Protein AF-A0A5E4TPI2-F1 (afdb_monomer_lite)

pLDDT: mean 81.34, std 15.89, range [33.06, 95.62]

Secondary structure (DSSP, 8-state):
-------HHHHHHHHHHHHHHHHHHHHHHT--B-TTSPBPPHHHHHHHHHHHHHHHHHHHHHHHHHHHHS---

Structure (mmCIF, N/CA/C/O backbone):
data_AF-A0A5E4TPI2-F1
#
_entry.id   AF-A0A5E4TPI2-F1
#
loop_
_atom_site.group_PDB
_atom_site.id
_atom_site.type_symbol
_atom_site.label_atom_id
_atom_site.label_alt_id
_atom_site.label_comp_id
_atom_site.label_asym_id
_atom_site.label_entity_id
_atom_site.label_seq_id
_atom_site.pdbx_PDB_ins_code
_atom_site.Cartn_x
_atom_site.Cartn_y
_atom_site.Cartn_z
_atom_site.occupancy
_atom_site.B_iso_or_equiv
_atom_site.auth_seq_id
_atom_site.auth_comp_id
_atom_site.auth_asym_id
_atom_site.auth_atom_id
_atom_site.pdbx_PDB_model_num
ATOM 1 N N . MET A 1 1 ? 27.311 -2.029 -34.613 1.00 33.06 1 MET A N 1
ATOM 2 C CA . MET A 1 1 ? 26.131 -1.323 -34.076 1.00 33.06 1 MET A CA 1
ATOM 3 C C . MET A 1 1 ? 25.762 -1.977 -32.760 1.00 33.06 1 MET A C 1
ATOM 5 O O . MET A 1 1 ? 25.175 -3.047 -32.761 1.00 33.06 1 MET A O 1
ATOM 9 N N . THR A 1 2 ? 26.205 -1.399 -31.650 1.00 36.69 2 THR A N 1
ATOM 10 C CA . THR A 1 2 ? 25.813 -1.811 -30.302 1.00 36.69 2 THR A CA 1
ATOM 11 C C . THR A 1 2 ? 24.597 -0.976 -29.914 1.00 36.69 2 THR A C 1
ATOM 13 O O . THR A 1 2 ? 24.689 0.242 -29.780 1.00 36.69 2 THR A O 1
ATOM 16 N N . SER A 1 3 ? 23.424 -1.604 -29.820 1.00 40.88 3 SER A N 1
ATOM 17 C CA . SER A 1 3 ? 22.225 -0.935 -29.321 1.00 40.88 3 SER A CA 1
ATOM 18 C C . SER A 1 3 ? 22.386 -0.707 -27.818 1.00 40.88 3 SER A C 1
ATOM 20 O O . SER A 1 3 ? 22.212 -1.630 -27.024 1.00 40.88 3 SER A O 1
ATOM 22 N N . TYR A 1 4 ? 22.738 0.514 -27.423 1.00 46.31 4 TYR A N 1
ATOM 23 C CA . TYR A 1 4 ? 22.592 0.958 -26.042 1.00 46.31 4 TYR A CA 1
ATOM 24 C C . TYR A 1 4 ? 21.096 1.092 -25.756 1.00 46.31 4 TYR A C 1
ATOM 26 O O . TYR A 1 4 ? 20.474 2.091 -26.111 1.00 46.31 4 TYR A O 1
ATOM 34 N N . PHE A 1 5 ? 20.499 0.059 -25.162 1.00 50.56 5 PHE A N 1
ATOM 35 C CA . PHE A 1 5 ? 19.173 0.185 -24.570 1.00 50.56 5 PHE A CA 1
ATOM 36 C C . PHE A 1 5 ? 19.291 1.130 -23.369 1.00 50.56 5 PHE A C 1
ATOM 38 O O . PHE A 1 5 ? 20.071 0.842 -22.457 1.00 50.56 5 PHE A O 1
ATOM 45 N N . PRO A 1 6 ? 18.560 2.257 -23.331 1.00 47.97 6 PRO A N 1
ATOM 46 C CA . PRO A 1 6 ? 18.571 3.117 -22.168 1.00 47.97 6 PRO A CA 1
ATOM 47 C C . PRO A 1 6 ? 17.760 2.402 -21.085 1.00 47.97 6 PRO A C 1
ATOM 49 O O . PRO A 1 6 ? 16.543 2.524 -21.020 1.00 47.97 6 PRO A O 1
ATOM 52 N N . ALA A 1 7 ? 18.425 1.619 -20.237 1.00 54.44 7 ALA A N 1
ATOM 53 C CA . ALA A 1 7 ? 17.812 1.075 -19.026 1.00 54.44 7 ALA A CA 1
ATOM 54 C C . ALA A 1 7 ? 17.509 2.186 -17.995 1.00 54.44 7 ALA A C 1
ATOM 56 O O . ALA A 1 7 ? 16.691 1.998 -17.101 1.00 54.44 7 ALA A O 1
ATOM 57 N N . GLY 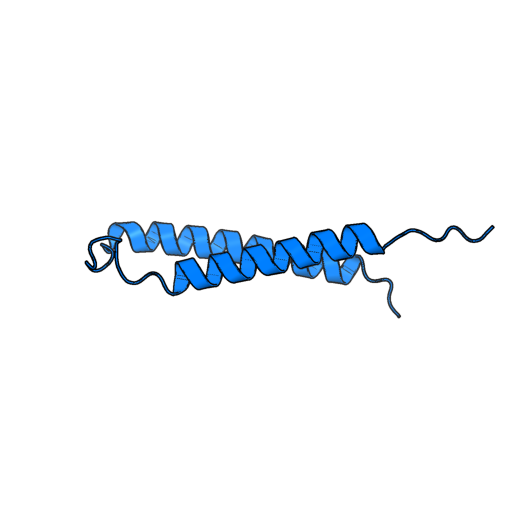A 1 8 ? 18.121 3.369 -18.153 1.00 58.28 8 GLY A N 1
ATOM 58 C CA . GLY A 1 8 ? 17.994 4.513 -17.244 1.00 58.28 8 GLY A CA 1
ATOM 59 C C . GLY A 1 8 ? 16.552 4.950 -16.940 1.00 58.28 8 GLY A C 1
ATOM 60 O O . GLY A 1 8 ? 16.192 4.978 -15.768 1.00 58.28 8 GLY A O 1
ATOM 61 N N . PRO A 1 9 ? 15.688 5.244 -17.931 1.00 61.97 9 PRO A N 1
ATOM 62 C CA . PRO A 1 9 ? 14.349 5.786 -17.672 1.00 61.97 9 PRO A CA 1
ATOM 63 C C . PRO A 1 9 ? 13.414 4.817 -16.932 1.00 61.97 9 PRO A C 1
ATOM 65 O O . PRO A 1 9 ? 12.638 5.243 -16.082 1.00 61.97 9 PRO A O 1
ATOM 68 N N . LEU A 1 10 ? 13.496 3.513 -17.227 1.00 64.50 10 LEU A N 1
ATOM 69 C CA . LEU A 1 10 ? 12.655 2.482 -16.600 1.00 64.50 10 LEU A CA 1
ATOM 70 C C . LEU A 1 10 ? 13.084 2.176 -15.160 1.00 64.50 10 LEU A C 1
ATOM 72 O O . LEU A 1 10 ? 12.235 1.951 -14.293 1.00 64.50 10 LEU A O 1
ATOM 76 N N . VAL A 1 11 ? 14.395 2.188 -14.906 1.00 71.88 11 VAL A N 1
ATOM 77 C CA . VAL A 1 11 ? 14.963 2.025 -13.564 1.00 71.88 11 VAL A CA 1
ATOM 78 C C . VAL A 1 11 ? 14.632 3.248 -12.707 1.00 71.88 11 VAL A C 1
ATOM 80 O O . VAL A 1 11 ? 14.135 3.072 -11.600 1.00 71.88 11 VAL A O 1
ATOM 83 N N . HIS A 1 12 ? 14.796 4.469 -13.233 1.00 75.69 12 HIS A N 1
ATOM 84 C CA . HIS A 1 12 ? 14.416 5.699 -12.528 1.00 75.69 12 HIS A CA 1
ATOM 85 C C . HIS A 1 12 ? 12.926 5.724 -12.167 1.00 75.69 12 HIS A C 1
ATOM 87 O O . HIS A 1 12 ? 12.596 5.874 -10.996 1.00 75.69 12 HIS A O 1
ATOM 93 N N . ALA A 1 13 ? 12.033 5.444 -13.122 1.00 78.50 13 ALA A N 1
ATOM 94 C CA . ALA A 1 13 ? 10.593 5.413 -12.857 1.00 78.50 13 ALA A CA 1
ATOM 95 C C . ALA A 1 13 ? 10.186 4.349 -11.817 1.00 78.50 13 ALA A C 1
ATOM 97 O O . ALA A 1 13 ? 9.262 4.563 -11.034 1.00 78.50 13 ALA A O 1
ATOM 98 N N . SER A 1 14 ? 10.867 3.197 -11.796 1.00 83.00 14 SER A N 1
ATOM 99 C CA . SER A 1 14 ? 10.595 2.146 -10.806 1.00 83.00 14 SER A CA 1
ATOM 100 C C . SER A 1 14 ? 11.110 2.530 -9.415 1.00 83.00 14 SER A C 1
ATOM 102 O O . SER A 1 14 ? 10.426 2.286 -8.428 1.00 83.00 14 SER A O 1
ATOM 104 N N . VAL A 1 15 ? 12.275 3.178 -9.320 1.00 86.62 15 VAL A N 1
ATOM 105 C CA . VAL A 1 15 ? 12.819 3.685 -8.048 1.00 86.62 15 VAL A CA 1
ATOM 106 C C . VAL A 1 15 ? 11.947 4.800 -7.471 1.00 86.62 15 VAL A C 1
ATOM 108 O O . VAL A 1 15 ? 11.639 4.761 -6.282 1.00 86.62 15 VAL A O 1
ATOM 111 N N . ASP A 1 16 ? 11.485 5.741 -8.297 1.00 89.12 16 ASP A N 1
ATOM 112 C CA . ASP A 1 16 ? 10.578 6.807 -7.855 1.00 89.12 16 ASP A CA 1
ATOM 113 C C . ASP A 1 16 ? 9.279 6.219 -7.289 1.00 89.12 16 ASP A C 1
ATOM 115 O O . ASP A 1 16 ? 8.820 6.608 -6.213 1.00 89.12 16 ASP A O 1
ATOM 119 N N . ARG A 1 17 ? 8.727 5.203 -7.964 1.00 89.56 17 ARG A N 1
ATOM 120 C CA . ARG A 1 17 ? 7.523 4.505 -7.506 1.00 89.56 17 ARG A CA 1
ATOM 121 C C . ARG A 1 17 ? 7.748 3.742 -6.201 1.00 89.56 17 ARG A C 1
ATOM 123 O O . ARG A 1 17 ? 6.884 3.790 -5.329 1.00 89.56 17 ARG A O 1
ATOM 130 N N . LEU A 1 18 ? 8.903 3.094 -6.030 1.00 92.38 18 LEU A N 1
ATOM 131 C CA . LEU A 1 18 ? 9.286 2.464 -4.761 1.00 92.38 18 LEU A CA 1
ATOM 132 C C . LEU A 1 18 ? 9.381 3.486 -3.624 1.00 92.38 18 LEU A C 1
ATOM 134 O O . LEU A 1 18 ? 8.908 3.206 -2.521 1.00 92.38 18 LEU A O 1
ATOM 138 N N . ASN A 1 19 ? 9.947 4.669 -3.885 1.00 91.81 19 ASN A N 1
ATOM 139 C CA . ASN A 1 19 ? 10.028 5.733 -2.889 1.00 91.81 19 ASN A CA 1
ATOM 140 C C . ASN A 1 19 ? 8.627 6.205 -2.473 1.00 91.81 19 ASN A C 1
ATOM 142 O O . ASN A 1 19 ? 8.306 6.210 -1.287 1.00 91.81 19 ASN A O 1
ATOM 146 N N . THR A 1 20 ? 7.755 6.499 -3.443 1.00 93.69 20 THR A N 1
ATOM 147 C CA . THR A 1 20 ? 6.368 6.909 -3.169 1.00 93.69 20 THR A CA 1
ATOM 148 C C . THR A 1 20 ? 5.586 5.847 -2.394 1.00 93.69 20 THR A C 1
ATOM 150 O O . THR A 1 20 ? 4.874 6.183 -1.448 1.00 93.69 20 THR A O 1
ATOM 153 N N . LEU A 1 21 ? 5.709 4.566 -2.757 1.00 93.75 21 LEU A N 1
ATOM 154 C CA . LEU A 1 21 ? 5.050 3.476 -2.029 1.00 93.75 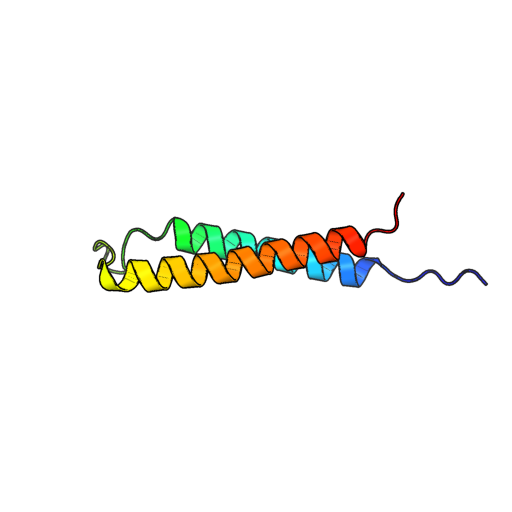21 LEU A CA 1
ATOM 155 C C . LEU A 1 21 ? 5.560 3.377 -0.590 1.00 93.75 21 LEU A C 1
ATOM 157 O O . LEU A 1 21 ? 4.762 3.257 0.336 1.00 93.75 21 LEU A O 1
ATOM 161 N N . SER A 1 22 ? 6.873 3.496 -0.391 1.00 93.31 22 SER A N 1
ATOM 162 C CA . SER A 1 22 ? 7.490 3.444 0.938 1.00 93.31 22 SER A CA 1
ATOM 163 C C . SER A 1 22 ? 7.006 4.584 1.837 1.00 93.31 22 SER A C 1
ATOM 165 O O . SER A 1 22 ? 6.625 4.346 2.984 1.00 93.31 22 SER A O 1
ATOM 167 N N . GLU A 1 23 ? 6.954 5.812 1.314 1.00 94.88 23 GLU A N 1
ATOM 168 C CA . GLU A 1 23 ? 6.439 6.980 2.040 1.00 94.88 23 GLU A CA 1
ATOM 169 C C . GLU A 1 23 ? 4.961 6.817 2.412 1.00 94.88 23 GLU A C 1
ATOM 171 O O . GLU A 1 23 ? 4.581 7.076 3.555 1.00 94.88 23 GLU A O 1
ATOM 176 N N . ARG A 1 24 ? 4.124 6.338 1.481 1.00 94.31 24 ARG A N 1
ATOM 177 C CA . ARG A 1 24 ? 2.690 6.114 1.731 1.00 94.31 24 ARG A CA 1
ATOM 178 C C . ARG A 1 24 ? 2.446 5.026 2.773 1.00 94.31 24 ARG A C 1
ATOM 180 O O . ARG A 1 24 ? 1.627 5.231 3.666 1.00 94.31 24 ARG A O 1
ATOM 187 N N . ILE A 1 25 ? 3.173 3.910 2.698 1.00 94.44 25 ILE A N 1
ATOM 188 C CA . ILE A 1 25 ? 3.101 2.827 3.690 1.00 94.44 25 ILE A CA 1
ATOM 189 C C . ILE A 1 25 ? 3.475 3.358 5.073 1.00 94.44 25 ILE A C 1
ATOM 191 O O . ILE A 1 25 ? 2.743 3.124 6.033 1.00 94.44 25 ILE A O 1
ATOM 195 N N . LEU A 1 26 ? 4.579 4.103 5.182 1.00 92.88 26 LEU A N 1
ATOM 196 C CA . LEU A 1 26 ? 5.017 4.672 6.455 1.00 92.88 26 LEU A CA 1
ATOM 197 C C . LEU A 1 26 ? 3.981 5.650 7.018 1.00 92.88 26 LEU A C 1
ATOM 199 O O . LEU A 1 26 ? 3.639 5.563 8.197 1.00 92.88 26 LEU A O 1
ATOM 203 N N . ALA A 1 27 ? 3.463 6.553 6.184 1.00 91.38 27 ALA A N 1
ATOM 204 C CA . ALA A 1 27 ? 2.449 7.521 6.587 1.00 91.38 27 ALA A CA 1
ATOM 205 C C . ALA A 1 27 ? 1.181 6.830 7.105 1.00 91.38 27 ALA A C 1
ATOM 207 O O . ALA A 1 27 ? 0.652 7.213 8.148 1.00 91.38 27 ALA A O 1
ATOM 208 N N . LEU A 1 28 ? 0.724 5.784 6.414 1.00 90.44 28 LEU A N 1
ATOM 209 C CA . LEU A 1 28 ? -0.472 5.048 6.801 1.00 90.44 28 LEU A CA 1
ATOM 210 C C . LEU A 1 28 ? -0.246 4.197 8.064 1.00 90.44 28 LEU A C 1
ATOM 212 O O . LEU A 1 28 ? -1.106 4.175 8.938 1.00 90.44 28 LEU A O 1
ATOM 216 N N . ALA A 1 29 ? 0.921 3.564 8.210 1.00 87.81 29 ALA A N 1
ATOM 217 C CA . ALA A 1 29 ? 1.273 2.765 9.388 1.00 87.81 29 ALA A CA 1
ATOM 218 C C . ALA A 1 29 ? 1.466 3.612 10.659 1.00 87.81 29 ALA A C 1
ATOM 220 O O . ALA A 1 29 ? 1.188 3.153 11.764 1.00 87.81 29 ALA A O 1
ATOM 221 N N . MET A 1 30 ? 1.935 4.852 10.507 1.00 87.69 30 MET A N 1
ATOM 222 C CA . MET A 1 30 ? 2.105 5.813 11.603 1.00 87.69 30 MET A CA 1
ATOM 223 C C . MET A 1 30 ? 0.801 6.549 11.953 1.00 87.69 30 MET A C 1
ATOM 225 O O . MET A 1 30 ? 0.738 7.253 12.966 1.00 87.69 30 MET A O 1
ATOM 229 N N . CYS A 1 31 ? -0.244 6.400 11.134 1.00 84.06 31 CYS A N 1
ATOM 230 C CA . CYS A 1 31 ? -1.535 7.031 11.352 1.00 84.06 31 CYS A CA 1
ATOM 231 C C . CYS A 1 31 ? -2.235 6.369 12.547 1.00 84.06 31 CYS A C 1
ATOM 233 O O . CYS A 1 31 ? -2.833 5.302 12.445 1.00 84.06 31 CYS A O 1
ATOM 235 N N . SER A 1 32 ? -2.121 7.004 13.710 1.00 78.00 32 SER A N 1
ATOM 236 C CA . SER A 1 32 ? -2.730 6.557 14.972 1.00 78.00 32 SER A CA 1
ATOM 237 C C . SER A 1 32 ? -3.905 7.440 15.393 1.00 78.00 32 SER A C 1
ATOM 239 O O . SER A 1 32 ? -4.747 7.033 16.199 1.00 78.00 32 SER A O 1
ATOM 241 N N . THR A 1 33 ? -4.001 8.636 14.813 1.00 84.44 33 THR A N 1
ATOM 242 C CA . THR A 1 33 ? -5.013 9.636 15.131 1.00 84.44 33 THR A CA 1
ATOM 243 C C . THR A 1 33 ? -5.677 10.182 13.871 1.00 84.44 33 THR A C 1
ATOM 245 O O . THR A 1 33 ? -5.086 10.296 12.801 1.00 84.44 33 THR A O 1
ATOM 248 N N . THR A 1 34 ? -6.953 10.514 14.014 1.00 83.19 34 THR A N 1
ATOM 249 C CA . THR A 1 34 ? -7.718 11.321 13.063 1.00 83.19 34 THR A CA 1
ATOM 250 C C . THR A 1 34 ? -7.199 12.759 13.045 1.00 83.19 34 THR A C 1
ATOM 252 O O . THR A 1 34 ? -6.552 13.199 13.993 1.00 83.19 34 THR A O 1
ATOM 255 N N . ASP A 1 35 ? -7.568 13.525 12.018 1.00 81.75 35 ASP A N 1
ATOM 256 C CA . ASP A 1 35 ? -7.256 14.960 11.907 1.00 81.75 35 ASP A CA 1
ATOM 257 C C . ASP A 1 35 ? -7.688 15.772 13.149 1.00 81.75 35 ASP A C 1
ATOM 259 O O . ASP A 1 35 ? -6.996 16.679 13.599 1.00 81.75 35 ASP A O 1
ATOM 263 N N . ALA A 1 36 ? -8.780 15.359 13.802 1.00 85.31 36 ALA A N 1
ATOM 264 C CA . ALA A 1 36 ? -9.261 15.949 15.052 1.00 85.31 36 ALA A CA 1
ATOM 265 C C . ALA A 1 36 ? -8.474 15.510 16.310 1.00 85.31 36 ALA A C 1
ATOM 267 O O . ALA A 1 36 ? -8.917 15.772 17.430 1.00 85.31 36 ALA A O 1
ATOM 268 N N . GLY A 1 37 ? -7.367 14.776 16.157 1.00 85.50 37 GLY A N 1
ATOM 269 C CA . GLY A 1 37 ? -6.528 14.260 17.243 1.00 85.50 37 GLY A CA 1
ATOM 270 C C . GLY A 1 37 ? -7.122 13.079 18.018 1.00 85.50 37 GLY A C 1
ATOM 271 O O . GLY A 1 37 ? -6.567 12.674 19.035 1.00 85.50 37 GLY A O 1
ATOM 272 N N . LYS A 1 38 ? -8.253 12.518 17.572 1.00 87.44 38 LYS A N 1
ATOM 273 C CA . LYS A 1 38 ? -8.887 11.351 18.214 1.00 87.44 38 LYS A CA 1
ATOM 274 C C . LYS A 1 38 ? -8.287 10.055 17.697 1.00 87.44 38 LYS A C 1
ATOM 276 O O . LYS A 1 38 ? -7.959 9.995 16.517 1.00 87.44 38 LYS A O 1
ATOM 281 N N . GLU A 1 39 ? -8.238 9.019 18.528 1.00 87.31 39 GLU A N 1
ATOM 282 C CA . GLU A 1 39 ? -7.863 7.672 18.087 1.00 87.31 39 GLU A CA 1
ATOM 283 C C . GLU A 1 39 ? -8.712 7.212 16.898 1.00 87.31 39 GLU A C 1
ATOM 285 O O . GLU A 1 39 ? -9.913 7.502 16.808 1.00 87.31 39 GLU A O 1
ATOM 290 N N . ILE A 1 40 ? -8.080 6.485 15.978 1.00 86.62 40 ILE A N 1
ATOM 291 C CA . ILE A 1 40 ? -8.772 5.904 14.832 1.00 86.62 40 ILE A CA 1
ATOM 292 C C . ILE A 1 40 ? -9.734 4.813 15.325 1.00 86.62 40 ILE A C 1
ATOM 294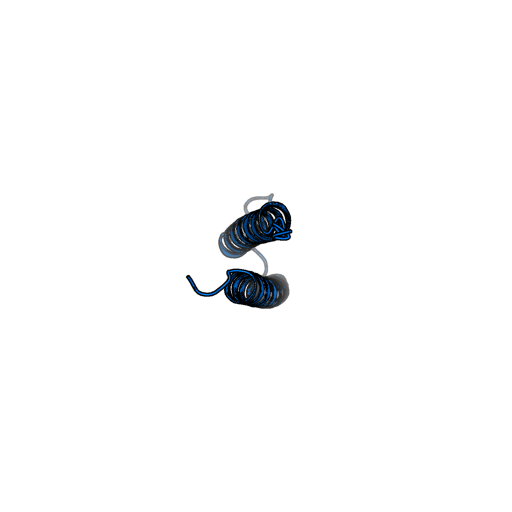 O O . ILE A 1 40 ? -9.309 3.858 15.976 1.00 86.62 40 ILE A O 1
ATOM 298 N N . PRO A 1 41 ? -11.038 4.898 14.998 1.00 88.12 41 PRO A N 1
ATOM 299 C CA . PRO A 1 41 ? -11.984 3.862 15.382 1.00 88.12 41 PRO A CA 1
ATOM 300 C C . PRO A 1 41 ? -11.611 2.501 14.789 1.00 88.12 41 PRO A C 1
ATOM 302 O O . PRO A 1 41 ? -11.319 2.398 13.599 1.00 88.12 41 PRO A O 1
ATOM 305 N N . HIS A 1 42 ? -11.750 1.437 15.585 1.00 84.88 42 HIS A N 1
ATOM 306 C CA . HIS A 1 42 ? -11.353 0.075 15.205 1.00 84.88 42 HIS A CA 1
ATOM 307 C C . HIS A 1 42 ? -11.931 -0.401 13.860 1.00 84.88 42 HIS A C 1
ATOM 309 O O . HIS A 1 42 ? -11.282 -1.129 13.116 1.00 84.88 42 HIS A O 1
ATOM 315 N N . ARG A 1 43 ? -13.144 0.041 13.504 1.00 85.94 43 ARG A N 1
ATOM 316 C CA . ARG A 1 43 ? -13.776 -0.290 12.214 1.00 85.94 43 ARG A CA 1
ATOM 317 C C . ARG A 1 43 ? -12.961 0.153 10.992 1.00 85.94 43 ARG A C 1
ATOM 319 O O . ARG A 1 43 ? -13.093 -0.456 9.941 1.00 85.94 43 ARG A O 1
ATOM 326 N N . PHE A 1 44 ? -12.144 1.196 11.127 1.00 87.62 44 PHE A N 1
ATOM 327 C CA . PHE A 1 44 ? -11.287 1.696 10.053 1.00 87.62 44 PHE A CA 1
ATOM 328 C C . PHE A 1 44 ? -9.907 1.039 10.051 1.00 87.62 44 PHE A C 1
ATOM 330 O O . PHE A 1 44 ? -9.246 1.058 9.020 1.00 87.62 44 PHE A O 1
ATOM 337 N N . LEU A 1 45 ? -9.490 0.415 11.160 1.00 87.69 45 LEU A N 1
ATOM 338 C CA . LEU A 1 45 ? -8.210 -0.294 11.224 1.00 87.69 45 LEU A CA 1
ATOM 339 C C . LEU A 1 45 ? -8.162 -1.446 10.220 1.00 87.69 45 LEU A C 1
ATOM 341 O O . LEU A 1 45 ? -7.137 -1.646 9.588 1.00 87.69 45 LEU A O 1
ATOM 345 N N . LEU A 1 46 ? -9.278 -2.156 10.021 1.00 90.00 46 LEU A N 1
AT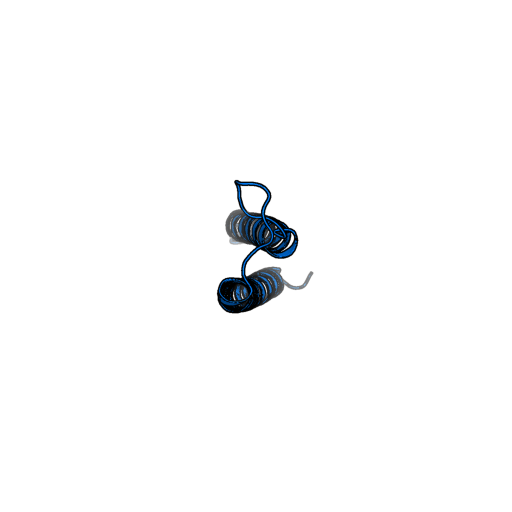OM 346 C CA . LEU A 1 46 ? -9.363 -3.212 9.007 1.00 90.00 46 LEU A CA 1
ATOM 347 C C . LEU A 1 46 ? -9.084 -2.675 7.598 1.00 90.00 46 LEU A C 1
ATOM 349 O O . LEU A 1 46 ? -8.264 -3.250 6.894 1.00 90.00 46 LEU A O 1
ATOM 353 N N . ALA A 1 47 ? -9.697 -1.547 7.230 1.00 90.88 47 ALA A N 1
ATOM 354 C CA . ALA A 1 47 ? -9.464 -0.910 5.934 1.00 90.88 47 ALA A CA 1
ATOM 355 C C . ALA A 1 47 ? -8.017 -0.400 5.794 1.00 90.88 47 ALA A C 1
ATOM 357 O O . ALA A 1 47 ? -7.409 -0.543 4.741 1.00 90.88 47 ALA A O 1
ATOM 358 N N . ILE A 1 48 ? -7.442 0.145 6.873 1.00 90.88 48 ILE A N 1
ATOM 359 C CA . ILE A 1 48 ? -6.033 0.562 6.912 1.00 90.88 48 ILE A CA 1
ATOM 360 C C . ILE A 1 48 ? -5.098 -0.636 6.699 1.00 90.88 48 ILE A C 1
ATOM 362 O O . ILE A 1 48 ? -4.147 -0.537 5.930 1.00 90.88 48 ILE A O 1
ATOM 366 N N . PHE A 1 49 ? -5.356 -1.769 7.356 1.00 91.75 49 PHE A N 1
ATOM 367 C CA . PHE A 1 49 ? -4.544 -2.975 7.195 1.00 91.75 49 PHE A CA 1
ATOM 368 C C . PHE A 1 49 ? -4.688 -3.606 5.809 1.00 91.75 49 PHE A C 1
ATOM 370 O O . PHE A 1 49 ? -3.698 -4.100 5.273 1.00 91.75 49 PHE A O 1
ATOM 377 N N . GLU A 1 50 ? -5.887 -3.582 5.230 1.00 93.56 50 GLU A N 1
ATOM 378 C CA . GLU A 1 50 ? -6.134 -4.054 3.867 1.00 93.56 50 GLU A CA 1
ATOM 379 C C . GLU A 1 50 ? -5.337 -3.229 2.847 1.00 93.56 50 GLU A C 1
ATOM 381 O O . GLU A 1 50 ? -4.549 -3.793 2.087 1.00 93.56 50 GLU A O 1
ATOM 386 N N . GLU A 1 51 ? -5.426 -1.899 2.923 1.00 93.88 51 GLU A N 1
ATOM 387 C CA . GLU A 1 51 ? -4.661 -0.978 2.072 1.00 93.88 51 GLU A CA 1
ATOM 388 C C . GLU A 1 51 ? -3.141 -1.145 2.267 1.00 93.88 51 GLU A C 1
ATOM 390 O O . GLU A 1 51 ? -2.379 -1.180 1.300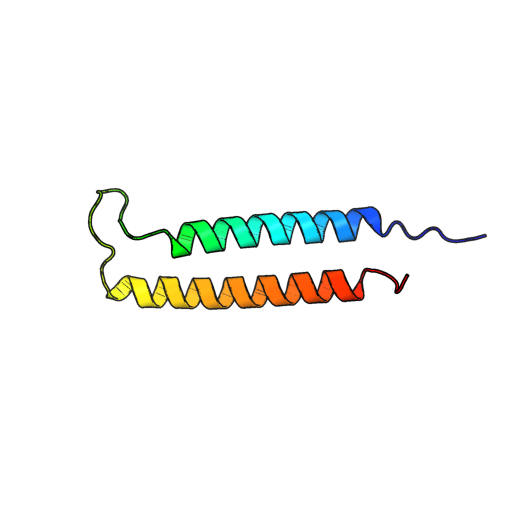 1.00 93.88 51 GLU A O 1
ATOM 395 N N . LEU A 1 52 ? -2.668 -1.301 3.513 1.00 94.19 52 LEU A N 1
ATOM 396 C CA . LEU A 1 52 ? -1.256 -1.594 3.798 1.00 94.19 52 LEU A CA 1
ATOM 397 C C . LEU A 1 52 ? -0.798 -2.899 3.135 1.00 94.19 52 LEU A C 1
ATOM 399 O O . LEU A 1 52 ? 0.321 -2.964 2.623 1.00 94.19 52 LEU A O 1
ATOM 403 N N . GLY A 1 53 ? -1.644 -3.930 3.141 1.00 93.69 53 GLY A N 1
ATOM 404 C CA . GLY A 1 53 ? -1.368 -5.208 2.491 1.00 93.69 53 GLY A CA 1
ATOM 405 C C . GLY A 1 53 ? -1.249 -5.075 0.974 1.00 93.69 53 GLY A C 1
ATOM 406 O O . GLY A 1 53 ? -0.301 -5.601 0.387 1.00 93.69 53 GLY A O 1
ATOM 407 N N . GLU A 1 54 ? -2.162 -4.334 0.347 1.00 95.62 54 GLU A N 1
ATOM 408 C CA . GLU A 1 54 ? -2.140 -4.076 -1.095 1.00 95.62 54 GLU A CA 1
ATOM 409 C C . GLU A 1 54 ? -0.888 -3.288 -1.506 1.00 95.62 54 GLU A C 1
ATOM 411 O O . GLU A 1 54 ? -0.140 -3.724 -2.388 1.00 95.62 54 GLU A O 1
ATOM 416 N N . MET A 1 55 ? -0.578 -2.200 -0.795 1.00 94.56 55 MET A N 1
ATOM 417 C CA . MET A 1 55 ? 0.626 -1.403 -1.048 1.00 94.56 55 MET A CA 1
ATOM 418 C C . MET A 1 55 ? 1.917 -2.206 -0.842 1.00 94.56 55 MET A C 1
ATOM 420 O O . MET A 1 55 ? 2.867 -2.055 -1.612 1.00 94.56 55 MET A O 1
ATOM 424 N N . ALA A 1 56 ? 1.975 -3.083 0.166 1.00 93.81 56 ALA A N 1
ATOM 425 C CA . ALA A 1 56 ? 3.123 -3.966 0.372 1.00 93.81 56 ALA A CA 1
ATOM 426 C C . ALA A 1 56 ? 3.292 -4.969 -0.783 1.00 93.81 56 ALA A C 1
ATOM 428 O O . ALA A 1 56 ? 4.418 -5.226 -1.216 1.00 93.81 56 ALA A O 1
ATOM 429 N N . GLY A 1 57 ? 2.191 -5.503 -1.320 1.00 94.81 57 GLY A N 1
ATOM 430 C CA . GLY A 1 57 ? 2.210 -6.352 -2.512 1.00 94.81 57 GLY A CA 1
ATOM 431 C C . GLY A 1 57 ? 2.737 -5.614 -3.746 1.00 94.81 57 GLY A C 1
ATOM 432 O O . GLY A 1 57 ? 3.591 -6.141 -4.466 1.00 94.81 57 GLY A O 1
ATOM 433 N N . GLU A 1 58 ? 2.295 -4.373 -3.956 1.00 94.38 58 GLU A N 1
ATOM 434 C CA . GLU A 1 58 ? 2.783 -3.516 -5.041 1.00 94.38 58 GLU A CA 1
ATOM 435 C C . GLU A 1 58 ? 4.281 -3.212 -4.890 1.00 94.38 58 GLU A C 1
ATOM 437 O O . GLU A 1 58 ? 5.037 -3.340 -5.854 1.00 94.38 58 GLU A O 1
ATOM 442 N N . LEU A 1 59 ? 4.738 -2.905 -3.672 1.00 92.62 59 LEU A N 1
ATOM 443 C CA . LEU A 1 59 ? 6.148 -2.650 -3.371 1.00 92.62 59 LEU A CA 1
ATOM 444 C C . LEU A 1 59 ? 7.028 -3.863 -3.707 1.00 92.62 59 LEU A C 1
ATOM 446 O O . LEU A 1 59 ? 8.073 -3.720 -4.344 1.00 92.62 59 LEU A O 1
ATOM 450 N N . VAL A 1 60 ? 6.606 -5.071 -3.321 1.00 92.56 60 VAL A N 1
ATOM 451 C CA . VAL A 1 60 ? 7.331 -6.313 -3.639 1.00 92.56 60 VAL A CA 1
ATOM 452 C C . VAL A 1 60 ? 7.382 -6.551 -5.148 1.00 92.56 60 VAL A C 1
ATOM 454 O O . VAL A 1 60 ? 8.437 -6.916 -5.674 1.00 92.56 60 VAL A O 1
ATOM 457 N N . SER A 1 61 ? 6.274 -6.317 -5.853 1.00 91.62 61 SER A N 1
ATOM 458 C CA . SER A 1 61 ? 6.202 -6.431 -7.313 1.00 91.62 61 SER A CA 1
ATOM 459 C C . SER A 1 61 ? 7.169 -5.467 -8.009 1.00 91.62 61 SER A C 1
ATOM 461 O O . SER A 1 61 ? 7.946 -5.873 -8.876 1.00 91.62 61 SER A O 1
ATOM 463 N N . GLU A 1 62 ? 7.198 -4.205 -7.581 1.00 89.31 62 GLU A N 1
ATOM 464 C CA . GLU A 1 62 ? 8.102 -3.184 -8.115 1.00 89.31 62 GLU A CA 1
ATOM 465 C C . GLU A 1 62 ? 9.577 -3.503 -7.821 1.00 89.31 62 GLU A C 1
ATOM 467 O O . GLU A 1 62 ? 10.419 -3.409 -8.717 1.00 89.31 62 GLU A O 1
ATOM 472 N N . CYS A 1 63 ? 9.895 -3.994 -6.619 1.00 89.06 63 CYS A N 1
ATOM 473 C CA . CYS A 1 63 ? 11.229 -4.491 -6.271 1.00 89.06 63 CYS A CA 1
ATOM 474 C C . CYS A 1 63 ? 11.650 -5.669 -7.158 1.00 89.06 63 CYS A C 1
ATOM 476 O O . CYS A 1 63 ? 12.786 -5.725 -7.636 1.00 89.06 63 CYS A O 1
ATOM 478 N N . HIS A 1 64 ? 10.740 -6.615 -7.402 1.00 87.88 64 HIS A N 1
ATOM 479 C CA . HIS A 1 64 ? 10.997 -7.746 -8.287 1.00 87.88 64 HIS A CA 1
ATOM 480 C C . HIS A 1 64 ? 11.251 -7.273 -9.721 1.00 87.88 64 HIS A C 1
ATOM 482 O O . HIS A 1 64 ? 12.215 -7.709 -10.353 1.00 87.88 64 HIS A O 1
ATOM 488 N N . ARG A 1 65 ? 10.437 -6.338 -10.223 1.00 85.00 65 ARG A N 1
ATOM 489 C CA . ARG A 1 65 ? 10.608 -5.740 -11.550 1.00 85.00 65 ARG A CA 1
ATOM 490 C C . ARG A 1 65 ? 11.970 -5.068 -11.678 1.00 85.00 65 ARG A C 1
ATOM 492 O O . ARG A 1 65 ? 12.688 -5.354 -12.637 1.00 85.00 65 ARG A O 1
ATOM 499 N N . LEU A 1 66 ? 12.364 -4.274 -10.681 1.00 85.00 66 LEU A N 1
ATOM 500 C CA . LEU A 1 66 ? 13.677 -3.634 -10.621 1.00 85.00 66 LEU A CA 1
ATOM 501 C C . LEU A 1 66 ? 14.802 -4.678 -10.688 1.00 85.00 66 LEU A C 1
ATOM 503 O O . LEU A 1 66 ? 15.685 -4.576 -11.539 1.00 85.00 66 LEU A O 1
ATOM 507 N N . LYS A 1 67 ? 14.717 -5.730 -9.864 1.00 83.44 67 LYS A N 1
ATOM 508 C CA . LYS A 1 67 ? 15.681 -6.840 -9.830 1.00 83.44 67 LYS A CA 1
ATOM 509 C C . LYS A 1 67 ? 15.815 -7.546 -11.181 1.00 83.44 67 LYS A C 1
ATOM 511 O O . LYS A 1 67 ? 16.924 -7.888 -11.566 1.00 83.44 67 LYS A O 1
ATOM 516 N N . THR A 1 68 ? 14.712 -7.758 -11.898 1.00 82.94 68 THR A N 1
ATOM 517 C CA . THR A 1 68 ? 14.733 -8.375 -13.238 1.00 82.94 68 THR A CA 1
ATOM 518 C C . THR A 1 68 ? 15.191 -7.427 -14.345 1.00 82.94 68 THR A C 1
ATOM 520 O O . THR A 1 68 ? 15.686 -7.882 -15.371 1.00 82.94 68 THR A O 1
ATOM 523 N N . SER A 1 69 ? 15.016 -6.116 -14.156 1.00 72.25 69 SER A N 1
ATOM 524 C CA . SER A 1 69 ? 15.399 -5.085 -15.129 1.00 72.25 69 SER A CA 1
ATOM 525 C C . SER A 1 69 ? 16.871 -4.684 -15.050 1.00 72.25 69 SER A C 1
ATOM 527 O O . SER A 1 69 ? 17.393 -4.099 -15.997 1.00 72.25 69 SER A O 1
ATOM 529 N N . LEU A 1 70 ? 17.544 -5.007 -13.943 1.00 67.94 70 LEU A N 1
ATOM 530 C CA . LEU A 1 70 ? 18.986 -4.873 -13.817 1.00 67.94 70 LEU A CA 1
ATOM 531 C C . LEU A 1 70 ? 19.628 -6.067 -14.552 1.00 67.94 70 LEU A C 1
ATOM 533 O O . LEU A 1 70 ? 19.480 -7.198 -14.081 1.00 67.94 70 LEU A O 1
ATOM 537 N 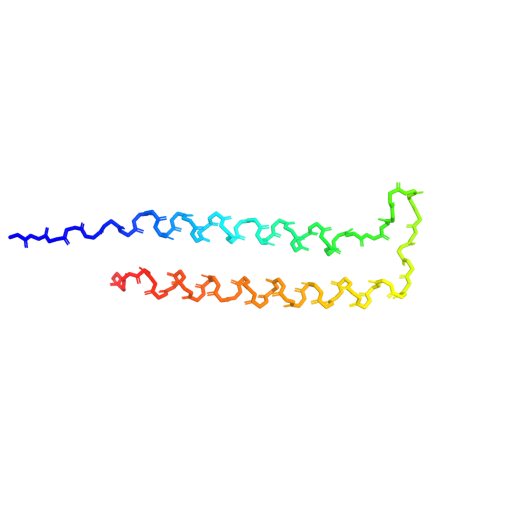N . PRO A 1 71 ? 20.301 -5.880 -15.707 1.00 56.59 71 PRO A N 1
ATOM 538 C CA . PRO A 1 71 ? 21.068 -6.969 -16.299 1.00 56.59 71 PRO A CA 1
ATOM 539 C C . PRO A 1 71 ? 22.092 -7.434 -15.262 1.00 56.59 71 PRO A C 1
ATOM 541 O O . PRO A 1 71 ? 22.733 -6.598 -14.624 1.00 56.59 71 PRO A O 1
ATOM 544 N N . ALA A 1 72 ? 22.189 -8.752 -15.061 1.00 54.53 72 ALA A N 1
ATOM 545 C CA . ALA A 1 72 ? 23.189 -9.348 -14.184 1.00 54.53 72 ALA A CA 1
ATOM 546 C C . ALA A 1 72 ? 24.562 -8.765 -14.549 1.00 54.53 72 ALA A C 1
ATOM 548 O O . ALA A 1 72 ? 25.022 -8.944 -15.679 1.00 54.53 72 ALA A O 1
ATOM 549 N N . ALA A 1 73 ? 25.126 -7.987 -13.624 1.00 49.34 73 ALA A N 1
ATOM 550 C CA . ALA A 1 73 ? 26.469 -7.439 -13.732 1.00 49.34 73 ALA A CA 1
ATOM 551 C C . ALA A 1 73 ? 27.509 -8.557 -13.611 1.00 49.34 73 ALA A C 1
ATOM 553 O O . ALA A 1 73 ? 27.264 -9.497 -12.817 1.00 49.34 73 ALA A O 1
#

Sequence (73 aa):
MTSYFPAGPLVHASVDRLNTLSERILALAMCSTTDAGKEIPHRFLLAIFEELGEMAGELVSECHRLKTSLPAA

Organism: NCBI:txid2508292

Foldseek 3Di:
DDDPDCLPVVLVVLVVLLVVLVVVLVVLVPCQADPVRHGDDPVCVVVSVVVNVVSVVVNVVSVVVSVVSPPDD

Radius of gyration: 17.66 Å; chains: 1; bounding box: 40×25×52 Å